Protein AF-A0A2R6B008-F1 (afdb_monomer_lite)

pLDDT: mean 87.25, std 12.23, range [51.91, 96.81]

Structure (mmCIF, N/CA/C/O backbone):
data_AF-A0A2R6B008-F1
#
_entry.id   AF-A0A2R6B008-F1
#
loop_
_atom_site.group_PDB
_atom_site.id
_atom_site.type_symbol
_atom_site.label_atom_id
_atom_site.label_alt_id
_atom_site.label_comp_id
_atom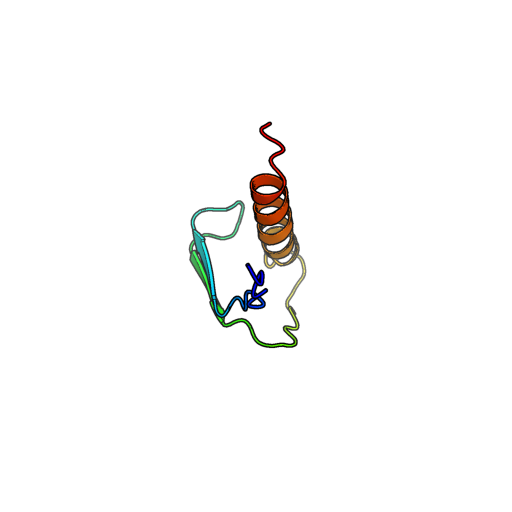_site.label_asym_id
_atom_site.label_entity_id
_atom_site.label_seq_id
_atom_site.pdbx_PDB_ins_code
_atom_site.Cartn_x
_atom_site.Cartn_y
_atom_site.Cartn_z
_atom_site.occupancy
_atom_site.B_iso_or_equiv
_atom_site.auth_seq_id
_atom_site.auth_comp_id
_atom_site.auth_asym_id
_atom_site.auth_atom_id
_atom_site.pdbx_PDB_model_num
ATOM 1 N N . MET A 1 1 ? -28.074 -16.954 19.796 1.00 51.91 1 MET A N 1
ATOM 2 C CA . MET A 1 1 ? -27.718 -15.722 19.066 1.00 51.91 1 MET A CA 1
ATOM 3 C C . MET A 1 1 ? -26.469 -16.061 18.273 1.00 51.91 1 MET A C 1
ATOM 5 O O . MET A 1 1 ? -25.407 -16.169 18.867 1.00 51.91 1 MET A O 1
ATOM 9 N N . GLU A 1 2 ? -26.613 -16.411 16.996 1.00 62.19 2 GLU A N 1
ATOM 10 C CA . GLU A 1 2 ? -25.465 -16.751 16.146 1.00 62.19 2 GLU A CA 1
ATOM 11 C C . GLU A 1 2 ? -24.835 -15.466 15.614 1.00 62.19 2 GLU A C 1
ATOM 13 O O . GLU A 1 2 ? -25.523 -14.606 15.065 1.00 62.19 2 GLU A O 1
ATOM 18 N N . ILE A 1 3 ? -23.526 -15.320 15.803 1.00 65.69 3 ILE A N 1
ATOM 19 C CA . ILE A 1 3 ? -22.758 -14.238 15.194 1.00 65.69 3 ILE A CA 1
ATOM 20 C C . ILE A 1 3 ? -22.400 -14.702 13.784 1.00 65.69 3 ILE A C 1
ATOM 22 O O . ILE A 1 3 ? -21.564 -15.585 13.609 1.00 65.69 3 ILE A O 1
ATOM 26 N N . ILE A 1 4 ? -23.040 -14.111 12.779 1.00 71.81 4 ILE A N 1
ATOM 27 C CA . ILE A 1 4 ? -22.681 -14.327 11.377 1.00 71.81 4 ILE A CA 1
ATOM 28 C C . ILE A 1 4 ? -21.507 -13.402 11.061 1.00 71.81 4 ILE A C 1
ATOM 30 O O . ILE A 1 4 ? -21.653 -12.179 11.041 1.00 71.81 4 ILE A O 1
ATOM 34 N N . PHE A 1 5 ? -20.335 -13.983 10.818 1.00 71.56 5 PHE A N 1
ATOM 35 C CA . PHE A 1 5 ? -19.184 -13.241 10.322 1.00 71.56 5 PHE A CA 1
ATOM 36 C C . PHE A 1 5 ? -19.287 -13.141 8.799 1.00 71.56 5 PHE A C 1
ATOM 38 O O . PHE A 1 5 ? -19.053 -14.118 8.088 1.00 71.56 5 PHE A O 1
ATOM 45 N N . VAL A 1 6 ? -19.661 -11.967 8.291 1.00 70.94 6 VAL A N 1
ATOM 46 C CA . VAL A 1 6 ? -19.596 -11.691 6.853 1.00 70.94 6 VAL A CA 1
ATOM 47 C C . VAL A 1 6 ? -18.190 -11.169 6.553 1.00 70.94 6 VAL A C 1
ATOM 49 O O . VAL A 1 6 ? -17.813 -10.128 7.098 1.00 70.94 6 VAL A O 1
ATOM 52 N N . PRO A 1 7 ? -17.384 -11.862 5.733 1.00 70.56 7 PRO A N 1
ATOM 53 C CA . PRO A 1 7 ? -16.066 -11.366 5.367 1.00 70.56 7 PRO A CA 1
ATOM 54 C C . PRO A 1 7 ? -16.207 -10.043 4.607 1.00 70.56 7 PRO A C 1
ATOM 56 O O . PRO A 1 7 ? -16.943 -9.949 3.624 1.00 70.56 7 PRO A O 1
ATOM 59 N N . ILE A 1 8 ? -15.511 -9.013 5.084 1.00 70.94 8 ILE A N 1
ATOM 60 C CA . ILE A 1 8 ? -15.471 -7.703 4.433 1.00 70.94 8 ILE A CA 1
ATOM 61 C C . ILE A 1 8 ? -14.557 -7.818 3.213 1.00 70.94 8 ILE A C 1
ATOM 63 O O . ILE A 1 8 ? -13.371 -8.113 3.349 1.00 70.94 8 ILE A O 1
ATOM 67 N N . ASP A 1 9 ? -15.118 -7.575 2.030 1.00 81.81 9 ASP A N 1
ATOM 68 C CA . ASP A 1 9 ? -14.386 -7.537 0.767 1.00 81.81 9 ASP A CA 1
ATOM 69 C C . ASP A 1 9 ? -14.298 -6.093 0.258 1.00 81.81 9 ASP A C 1
ATOM 71 O O . ASP A 1 9 ? -15.311 -5.446 -0.026 1.00 81.81 9 ASP A O 1
ATOM 75 N N . TYR A 1 10 ? -13.079 -5.565 0.160 1.00 85.00 10 TYR A N 1
ATOM 76 C CA . TYR A 1 10 ? -12.842 -4.211 -0.329 1.00 85.00 10 TYR A CA 1
ATOM 77 C C . TYR A 1 10 ? -12.744 -4.234 -1.851 1.00 85.00 10 TYR A C 1
ATOM 79 O O . TYR A 1 10 ? -11.800 -4.784 -2.402 1.00 85.00 10 TYR A O 1
ATOM 87 N N . 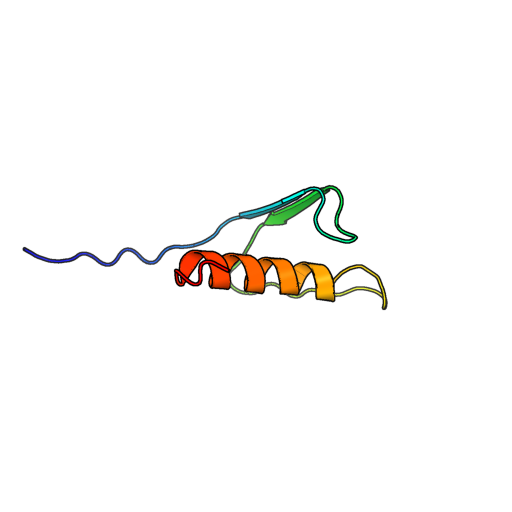LYS A 1 11 ? -13.690 -3.588 -2.540 1.00 92.12 11 LYS A N 1
ATOM 88 C CA . LYS A 1 11 ? -13.723 -3.540 -4.016 1.00 92.12 11 LYS A CA 1
ATOM 89 C C . LYS A 1 11 ? -12.948 -2.381 -4.631 1.00 92.12 11 LYS A C 1
ATOM 91 O O . LYS A 1 11 ? -12.629 -2.406 -5.818 1.00 92.12 11 LYS A O 1
ATOM 96 N N . ARG A 1 12 ? -12.708 -1.318 -3.865 1.00 94.00 12 ARG A N 1
ATOM 97 C CA . ARG A 1 12 ? -12.125 -0.081 -4.385 1.00 94.00 12 ARG A CA 1
ATOM 98 C C . ARG A 1 12 ? -11.437 0.708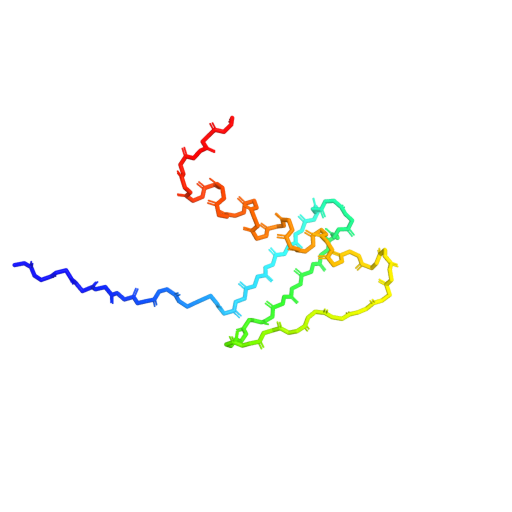 -3.286 1.00 94.00 12 ARG A C 1
ATOM 100 O O . ARG A 1 12 ? -11.957 0.803 -2.178 1.00 94.00 12 ARG A O 1
ATOM 107 N N . VAL A 1 13 ? -10.321 1.339 -3.633 1.00 94.00 13 VAL A N 1
ATOM 108 C CA . VAL A 1 13 ? -9.669 2.364 -2.815 1.00 94.00 13 VAL A CA 1
ATOM 109 C C . VAL A 1 13 ? -9.585 3.667 -3.606 1.00 94.00 13 VAL A C 1
ATOM 111 O O . VAL A 1 13 ? -9.258 3.666 -4.794 1.00 94.00 13 VAL A O 1
ATOM 114 N N . ARG A 1 14 ? -9.902 4.785 -2.946 1.00 96.12 14 ARG A N 1
ATOM 115 C CA . ARG A 1 14 ? -9.757 6.130 -3.504 1.00 96.12 14 ARG A CA 1
ATOM 116 C C . ARG A 1 14 ? -8.914 6.982 -2.570 1.00 96.12 14 ARG A C 1
ATOM 118 O O . ARG A 1 14 ? -9.212 7.084 -1.385 1.00 96.12 14 ARG A O 1
ATOM 125 N N . ILE A 1 15 ? -7.878 7.595 -3.123 1.00 96.56 15 ILE A N 1
ATOM 126 C CA . ILE A 1 15 ? -6.849 8.331 -2.396 1.00 96.56 15 ILE A CA 1
ATOM 127 C C . ILE A 1 15 ? -6.813 9.739 -2.969 1.00 96.56 15 ILE A C 1
ATOM 129 O O . ILE A 1 15 ? -6.720 9.903 -4.186 1.00 96.56 15 ILE A O 1
ATOM 133 N N . LYS A 1 16 ? -6.900 10.749 -2.103 1.00 96.81 16 LYS A N 1
ATOM 134 C CA . LYS A 1 16 ? -6.794 12.156 -2.491 1.00 96.81 16 LYS A CA 1
ATOM 135 C C . LYS A 1 16 ? -5.830 12.881 -1.568 1.00 96.81 16 LYS A C 1
ATOM 137 O O . LYS A 1 16 ? -5.936 12.716 -0.356 1.00 96.81 16 LYS A O 1
ATOM 142 N N . ASN A 1 17 ? -4.955 13.701 -2.144 1.00 96.50 17 ASN A N 1
ATOM 143 C CA . ASN A 1 17 ? -4.028 14.577 -1.424 1.00 96.50 17 ASN A CA 1
ATOM 144 C C . ASN A 1 17 ? -3.216 13.851 -0.330 1.00 96.50 17 ASN A C 1
ATOM 146 O O . ASN A 1 17 ? -3.081 14.349 0.787 1.00 96.50 17 ASN A O 1
ATOM 150 N N . PHE A 1 18 ? -2.685 12.663 -0.639 1.00 95.94 18 PHE A N 1
ATOM 151 C CA . PHE A 1 18 ? -1.870 11.877 0.289 1.00 95.94 18 PHE A CA 1
ATOM 152 C C . PHE A 1 18 ? -0.424 11.805 -0.198 1.00 95.94 18 PHE A C 1
ATOM 154 O O . PHE A 1 18 ? -0.116 11.085 -1.150 1.00 95.94 18 PHE A O 1
ATOM 161 N N . LYS A 1 19 ? 0.486 12.521 0.473 1.00 94.25 19 LYS A N 1
ATOM 162 C CA . LYS A 1 19 ? 1.893 12.647 0.055 1.00 94.25 19 LYS A CA 1
ATOM 163 C C . LYS A 1 19 ? 1.974 13.017 -1.436 1.00 94.25 19 LYS A C 1
ATOM 165 O O . LYS A 1 19 ? 1.399 14.021 -1.835 1.00 94.25 19 LYS A O 1
ATOM 170 N N . SER A 1 20 ? 2.645 12.211 -2.261 1.00 94.06 20 SER A N 1
ATOM 171 C CA . SER A 1 20 ? 2.753 12.447 -3.709 1.00 94.06 20 SER A CA 1
ATOM 172 C C . SER A 1 20 ? 1.558 11.933 -4.530 1.00 94.06 20 SER A C 1
ATOM 174 O O . SER A 1 20 ? 1.636 11.923 -5.754 1.00 94.06 20 SER A O 1
ATOM 176 N N . LEU A 1 21 ? 0.503 11.407 -3.896 1.00 94.56 21 LEU A N 1
ATOM 177 C CA . LEU A 1 21 ? -0.696 10.899 -4.567 1.00 94.56 21 LEU A CA 1
ATOM 178 C C . LEU A 1 21 ? -1.790 11.974 -4.544 1.00 94.56 21 LEU A C 1
ATOM 180 O O . LEU A 1 21 ? -2.424 12.206 -3.513 1.00 94.56 21 LEU A O 1
ATOM 184 N N . GLU A 1 22 ? -2.029 12.615 -5.687 1.00 94.19 22 GLU A N 1
ATOM 185 C CA . GLU A 1 22 ? -3.019 13.694 -5.808 1.00 94.19 22 GLU A CA 1
ATOM 186 C C . GLU A 1 22 ? -4.459 13.166 -5.891 1.00 94.19 22 GLU A C 1
ATOM 188 O O . GLU A 1 22 ? -5.307 13.543 -5.084 1.00 94.19 22 GLU A O 1
ATOM 193 N N . ASN A 1 23 ? -4.747 12.262 -6.835 1.00 96.38 23 ASN A N 1
ATOM 194 C CA . ASN A 1 23 ? -6.062 11.637 -7.006 1.00 96.38 23 ASN A CA 1
ATOM 195 C C . ASN A 1 23 ? -5.906 10.267 -7.680 1.00 96.38 23 ASN A C 1
ATOM 197 O O . ASN A 1 23 ? -5.763 10.175 -8.897 1.00 96.38 23 ASN A O 1
ATOM 201 N N . VAL A 1 24 ? -5.927 9.205 -6.877 1.00 95.25 24 VAL A N 1
ATOM 202 C CA . VAL A 1 24 ? -5.754 7.818 -7.327 1.00 95.25 24 VAL A CA 1
ATOM 203 C C . VAL A 1 24 ? -7.003 7.013 -6.993 1.00 95.25 24 VAL A C 1
ATOM 205 O O . VAL A 1 24 ? -7.520 7.082 -5.878 1.00 95.25 24 VAL A O 1
ATOM 208 N N . GLU A 1 25 ? -7.483 6.231 -7.955 1.00 96.00 25 GLU A N 1
ATOM 209 C CA . GLU A 1 25 ? -8.607 5.313 -7.788 1.00 96.00 25 GLU A CA 1
ATOM 210 C C . GLU A 1 25 ? -8.210 3.941 -8.334 1.00 96.00 25 GLU A C 1
ATOM 212 O O . GLU A 1 25 ? -7.786 3.827 -9.482 1.00 96.00 25 GLU A O 1
ATOM 217 N N . ILE A 1 26 ? -8.298 2.912 -7.490 1.00 94.56 26 ILE A N 1
ATOM 218 C CA . ILE A 1 26 ? -7.865 1.550 -7.820 1.00 94.56 26 ILE A CA 1
ATOM 219 C C . ILE A 1 26 ? -9.005 0.589 -7.488 1.00 94.56 26 ILE A C 1
ATOM 221 O O . ILE A 1 26 ? -9.501 0.570 -6.358 1.00 94.56 26 ILE A O 1
ATOM 225 N N . GLY A 1 27 ? -9.416 -0.203 -8.479 1.00 95.00 27 GLY A N 1
ATOM 226 C CA . GLY A 1 27 ? -10.244 -1.388 -8.260 1.00 95.00 27 GLY A CA 1
ATOM 227 C C . GLY A 1 27 ? -9.396 -2.493 -7.638 1.00 95.00 27 GLY A C 1
ATOM 228 O O . GLY A 1 27 ? -8.277 -2.726 -8.087 1.00 95.00 27 GLY A O 1
ATOM 229 N N . LEU A 1 28 ? -9.907 -3.123 -6.585 1.00 93.25 28 LEU A N 1
ATOM 230 C CA . LEU A 1 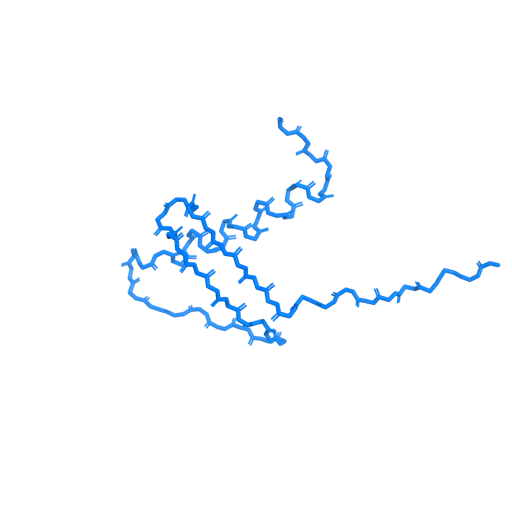28 ? -9.205 -4.175 -5.862 1.00 93.25 28 LEU A CA 1
ATOM 231 C C . LEU A 1 28 ? -9.779 -5.535 -6.250 1.00 93.25 28 LEU A C 1
ATOM 233 O O . LEU A 1 28 ? -10.976 -5.780 -6.109 1.00 93.25 28 LEU A O 1
ATOM 237 N N . GLU A 1 29 ? -8.891 -6.414 -6.696 1.00 91.25 29 GLU A N 1
ATOM 238 C CA . GLU A 1 29 ? -9.168 -7.828 -6.931 1.00 91.25 29 GLU A CA 1
ATOM 239 C C . GLU A 1 29 ? -8.504 -8.695 -5.852 1.00 91.25 29 GLU A C 1
ATOM 241 O O . GLU A 1 29 ? -7.806 -8.197 -4.965 1.00 91.25 29 GLU A O 1
ATOM 246 N N . LYS A 1 30 ? -8.674 -10.019 -5.935 1.00 88.81 30 LYS A N 1
ATOM 247 C CA . LYS A 1 30 ? -8.046 -10.971 -4.995 1.00 88.81 30 LYS A CA 1
ATOM 248 C C . LYS A 1 30 ? -6.514 -10.883 -4.967 1.00 88.81 30 LYS A C 1
ATOM 250 O O . LYS A 1 30 ? -5.907 -11.165 -3.939 1.00 88.81 30 LYS A O 1
ATOM 255 N N . LEU A 1 31 ? -5.895 -10.513 -6.090 1.00 90.62 31 LEU A N 1
ATOM 256 C CA . LEU A 1 31 ? -4.458 -10.285 -6.221 1.00 90.62 31 LEU A CA 1
ATOM 257 C C . LEU A 1 31 ? -4.237 -9.004 -7.023 1.00 90.62 31 LEU A C 1
ATOM 259 O O . LEU A 1 31 ? -4.672 -8.907 -8.166 1.00 90.62 31 LEU A O 1
ATOM 263 N N . ASN A 1 32 ? -3.525 -8.049 -6.432 1.00 91.25 32 ASN A N 1
ATOM 264 C CA . ASN A 1 32 ? -3.165 -6.792 -7.079 1.00 91.25 32 ASN A CA 1
ATOM 265 C C . ASN A 1 32 ? -1.640 -6.697 -7.123 1.00 91.25 32 ASN A C 1
ATOM 267 O O . ASN A 1 32 ? -0.981 -6.845 -6.094 1.00 91.25 32 ASN A O 1
ATOM 271 N N . VAL A 1 33 ? -1.078 -6.451 -8.306 1.00 94.19 33 VAL A N 1
ATOM 272 C CA . VAL A 1 33 ? 0.368 -6.294 -8.500 1.00 94.19 33 VAL A CA 1
ATOM 273 C C . VAL A 1 33 ? 0.650 -4.840 -8.856 1.00 94.19 33 VAL A C 1
ATOM 275 O O . VAL A 1 33 ? 0.113 -4.318 -9.830 1.00 94.19 33 VAL A O 1
ATOM 278 N N . ILE A 1 34 ? 1.492 -4.180 -8.062 1.00 93.38 34 ILE A N 1
ATOM 279 C CA . ILE A 1 34 ? 1.836 -2.767 -8.244 1.00 93.38 34 ILE A CA 1
ATOM 280 C C . ILE A 1 34 ? 3.229 -2.679 -8.873 1.00 93.38 34 ILE A C 1
ATOM 282 O O . ILE A 1 34 ? 4.225 -3.038 -8.247 1.00 93.38 34 ILE A O 1
ATOM 286 N N . VAL A 1 35 ? 3.305 -2.159 -10.098 1.00 94.81 35 VAL A N 1
ATOM 287 C CA . VAL A 1 35 ? 4.553 -1.984 -10.860 1.00 94.81 35 VAL A CA 1
ATOM 288 C C . VAL A 1 35 ? 4.743 -0.534 -11.297 1.00 94.81 35 VAL A C 1
ATOM 290 O O . VAL A 1 35 ? 3.791 0.236 -11.379 1.00 94.81 35 VAL A O 1
ATOM 293 N N . GLY A 1 36 ? 5.991 -0.148 -11.556 1.00 93.50 36 GLY A N 1
ATOM 294 C CA . GLY A 1 36 ? 6.331 1.171 -12.091 1.00 93.50 36 GLY A CA 1
ATOM 295 C C . GLY A 1 36 ? 7.757 1.609 -11.744 1.00 93.50 36 GLY A C 1
ATOM 296 O O . GLY A 1 36 ? 8.399 0.970 -10.905 1.00 93.50 36 GLY A O 1
ATOM 297 N N . PRO A 1 37 ? 8.250 2.715 -12.324 1.00 95.06 37 PRO A N 1
ATOM 298 C CA . PRO A 1 37 ? 9.595 3.242 -12.071 1.00 95.06 37 PRO A CA 1
ATOM 299 C C . PRO A 1 37 ? 9.837 3.647 -10.610 1.00 95.06 37 PRO A C 1
ATOM 301 O O . PRO A 1 37 ? 8.898 3.905 -9.85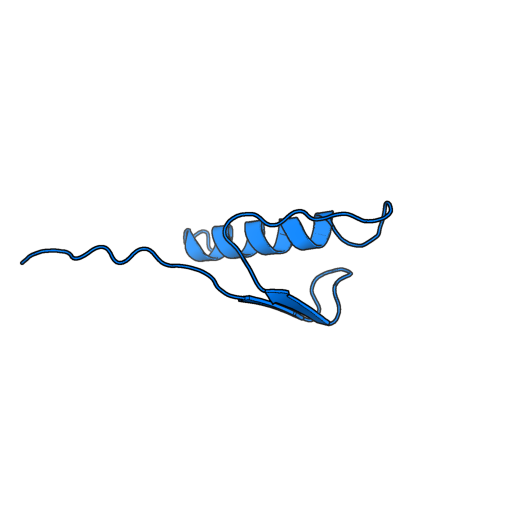4 1.00 95.06 37 PRO A O 1
ATOM 304 N N . ASN A 1 38 ? 11.096 3.741 -10.184 1.00 94.25 38 ASN A N 1
ATOM 305 C CA . ASN A 1 38 ? 11.424 4.303 -8.869 1.00 94.25 38 ASN A CA 1
ATOM 306 C C . ASN A 1 38 ? 10.888 5.738 -8.743 1.00 94.25 38 ASN A C 1
ATOM 308 O O . ASN A 1 38 ? 10.881 6.491 -9.710 1.00 94.25 38 ASN A O 1
ATOM 312 N N . GLY A 1 39 ? 10.385 6.095 -7.559 1.00 92.44 39 GLY A N 1
ATOM 313 C CA . GLY A 1 39 ? 9.760 7.402 -7.322 1.00 92.44 39 GLY A CA 1
ATOM 314 C C . GLY A 1 39 ? 8.313 7.545 -7.816 1.00 92.44 39 GLY A C 1
ATOM 315 O O . GLY A 1 39 ? 7.681 8.547 -7.512 1.00 92.44 39 GLY A O 1
ATOM 316 N N . SER A 1 40 ? 7.724 6.539 -8.477 1.00 93.00 40 SER A N 1
ATOM 317 C CA . SER A 1 40 ? 6.348 6.609 -9.009 1.00 93.00 40 SER A CA 1
ATOM 318 C C . SER A 1 40 ? 5.222 6.572 -7.955 1.00 93.00 40 SER A C 1
ATOM 320 O O . SER A 1 40 ? 4.074 6.307 -8.296 1.00 93.00 40 SER A O 1
ATOM 322 N N . GLY A 1 41 ? 5.529 6.737 -6.663 1.00 93.31 41 GLY A N 1
ATOM 323 C CA . GLY A 1 41 ? 4.528 6.741 -5.587 1.00 93.31 41 GLY A CA 1
ATOM 324 C C . GLY A 1 41 ? 4.079 5.367 -5.066 1.00 93.31 41 GLY A C 1
ATOM 325 O O . GLY A 1 41 ? 3.169 5.312 -4.245 1.00 93.31 41 GLY A O 1
ATOM 326 N N . LYS A 1 42 ? 4.719 4.256 -5.467 1.00 95.94 42 LYS A N 1
ATOM 327 C CA . LYS A 1 42 ? 4.358 2.901 -4.983 1.00 95.94 42 LYS A CA 1
ATOM 328 C C . LYS A 1 42 ? 4.456 2.768 -3.462 1.00 95.94 42 LYS A C 1
ATOM 330 O O . LYS A 1 42 ? 3.537 2.253 -2.840 1.00 95.94 42 LYS A O 1
ATOM 335 N N . THR A 1 43 ? 5.533 3.267 -2.854 1.00 96.62 43 THR A N 1
ATOM 336 C CA . THR A 1 43 ? 5.685 3.265 -1.389 1.00 96.62 43 THR A CA 1
ATOM 337 C C . THR A 1 43 ? 4.580 4.077 -0.715 1.00 96.62 43 THR A C 1
ATOM 339 O O . THR A 1 43 ? 3.966 3.587 0.226 1.00 96.62 43 THR A O 1
ATOM 342 N N . ASN A 1 44 ? 4.250 5.258 -1.252 1.00 96.31 44 ASN A N 1
ATOM 343 C CA . ASN A 1 44 ? 3.154 6.085 -0.738 1.00 96.31 44 ASN A CA 1
ATOM 344 C C . ASN A 1 44 ? 1.806 5.350 -0.820 1.00 96.31 44 ASN A C 1
ATOM 346 O O . ASN A 1 44 ? 1.000 5.453 0.098 1.00 96.31 44 ASN A O 1
ATOM 350 N N . LEU A 1 45 ? 1.575 4.565 -1.880 1.00 95.25 45 LEU A N 1
ATOM 351 C CA . LEU A 1 45 ? 0.379 3.732 -2.009 1.00 95.25 45 LEU A CA 1
ATOM 352 C C . LEU A 1 45 ? 0.309 2.655 -0.913 1.00 95.25 45 LEU A C 1
ATOM 354 O O . LEU A 1 45 ? -0.749 2.469 -0.320 1.00 95.25 45 LEU A O 1
ATOM 358 N N . PHE A 1 46 ? 1.419 1.986 -0.585 1.00 94.81 46 PHE A N 1
ATOM 359 C CA . PHE A 1 46 ? 1.455 1.027 0.530 1.00 94.81 46 PHE A CA 1
ATOM 360 C C . PHE A 1 46 ? 1.236 1.690 1.897 1.00 94.81 46 PHE A C 1
ATOM 362 O O . PHE A 1 46 ? 0.530 1.144 2.744 1.00 94.81 46 PHE A O 1
ATOM 369 N N . GLU A 1 47 ? 1.790 2.881 2.117 1.00 95.69 47 GLU A N 1
ATOM 370 C CA . GLU A 1 47 ? 1.601 3.625 3.366 1.00 95.69 47 GLU A CA 1
ATOM 371 C C . GLU A 1 47 ? 0.146 4.032 3.612 1.00 95.69 47 GLU A C 1
ATOM 373 O O . GLU A 1 47 ? -0.269 4.068 4.769 1.00 95.69 47 GLU A O 1
ATOM 378 N N . VAL A 1 48 ? -0.643 4.286 2.560 1.00 94.94 48 VAL A N 1
ATOM 379 C CA . VAL A 1 48 ? -2.092 4.513 2.699 1.00 94.94 48 VAL A CA 1
ATOM 380 C C . VAL A 1 48 ? -2.766 3.315 3.362 1.00 94.94 48 VAL A C 1
ATOM 382 O O . VAL A 1 48 ? -3.536 3.496 4.303 1.00 94.94 48 VAL A O 1
ATOM 385 N N . PHE A 1 49 ? -2.459 2.090 2.927 1.00 91.88 49 PHE A N 1
ATOM 386 C CA . PHE A 1 49 ? -3.048 0.890 3.526 1.00 91.88 49 PHE A CA 1
ATOM 387 C C . PHE A 1 49 ? -2.611 0.713 4.984 1.00 91.88 49 PHE A C 1
ATOM 389 O O . PHE A 1 49 ? -3.451 0.454 5.846 1.00 91.88 49 PHE A O 1
ATOM 396 N N . SER A 1 50 ? -1.327 0.928 5.284 1.00 92.81 50 SER A N 1
ATOM 397 C CA . SER A 1 50 ? -0.816 0.906 6.662 1.00 92.81 50 SER A CA 1
ATOM 398 C C . SER A 1 50 ? -1.506 1.945 7.549 1.00 92.81 50 SER A C 1
ATOM 400 O O . SER A 1 50 ? -1.861 1.649 8.691 1.00 92.81 50 SER A O 1
ATOM 402 N N . PHE A 1 51 ? -1.735 3.149 7.021 1.00 92.75 51 PHE A N 1
ATOM 403 C CA . PHE A 1 51 ? -2.476 4.201 7.706 1.00 92.75 51 PHE A CA 1
ATOM 404 C C . PHE A 1 51 ? -3.929 3.785 7.971 1.00 92.75 51 PHE A C 1
ATOM 406 O O . PHE A 1 51 ? -4.391 3.888 9.102 1.00 92.75 51 PHE A O 1
ATOM 413 N N . CYS A 1 52 ? -4.644 3.241 6.983 1.00 89.44 52 CYS A N 1
ATOM 414 C CA . CYS A 1 52 ? -6.015 2.764 7.181 1.00 89.44 52 CYS A CA 1
ATOM 415 C C . CYS A 1 52 ? -6.105 1.696 8.282 1.00 89.44 52 CYS A C 1
ATOM 417 O O . CYS A 1 52 ? -6.981 1.771 9.144 1.00 89.44 52 CYS A O 1
ATOM 419 N N . VAL A 1 53 ? -5.179 0.732 8.296 1.00 88.44 53 VAL A N 1
ATOM 420 C CA . VAL A 1 53 ? -5.128 -0.310 9.334 1.00 88.44 53 VAL A CA 1
ATOM 421 C C . VAL A 1 53 ? -4.856 0.294 10.711 1.00 88.44 53 VAL A C 1
ATOM 423 O O . VAL A 1 53 ? -5.510 -0.091 11.683 1.00 88.44 53 VAL A O 1
ATOM 426 N N . SER A 1 54 ? -3.941 1.266 10.812 1.00 90.12 54 SER A N 1
ATOM 427 C CA . SER A 1 54 ? -3.646 1.915 12.094 1.00 90.12 54 SER A CA 1
ATOM 428 C C . SER A 1 54 ? -4.879 2.615 12.673 1.00 90.12 54 SER A C 1
ATOM 430 O O . SER A 1 54 ? -5.170 2.430 13.857 1.00 90.12 54 SER A O 1
ATOM 432 N N . GLN A 1 55 ? -5.666 3.300 11.835 1.00 87.50 55 GLN A N 1
ATOM 433 C CA . GLN A 1 55 ? -6.916 3.944 12.252 1.00 87.50 55 GLN A CA 1
ATOM 434 C C . GLN A 1 55 ? -7.980 2.935 12.708 1.00 87.50 55 GLN A C 1
ATOM 436 O O . GLN A 1 55 ? -8.659 3.162 13.708 1.00 87.50 55 GLN A O 1
ATOM 441 N N . LEU A 1 56 ? -8.110 1.800 12.013 1.00 82.69 56 LEU A N 1
ATOM 442 C CA . LEU A 1 56 ? -9.078 0.755 12.368 1.00 82.69 56 LEU A CA 1
ATOM 443 C C . LEU A 1 56 ? -8.714 0.042 13.675 1.00 82.69 56 LEU A C 1
ATOM 445 O O . LEU A 1 56 ? -9.594 -0.350 14.434 1.00 82.69 56 LEU A O 1
ATOM 449 N N . SER A 1 57 ? -7.418 -0.093 13.963 1.00 81.31 57 SER A N 1
ATOM 450 C CA . SER A 1 57 ? -6.916 -0.759 15.172 1.00 81.31 57 SER A CA 1
ATOM 451 C C . SER A 1 57 ? -7.089 0.047 16.471 1.00 81.31 57 SER A C 1
ATOM 453 O O . SER A 1 57 ? -6.608 -0.371 17.522 1.00 81.31 57 SER A O 1
ATOM 455 N N . GLY A 1 58 ? -7.758 1.206 16.429 1.00 70.12 58 GLY A N 1
ATOM 456 C CA . GLY A 1 58 ? -8.025 2.031 17.611 1.00 70.12 58 GLY A CA 1
ATOM 457 C C . GLY A 1 58 ? -6.788 2.720 18.195 1.00 70.12 58 GLY A C 1
ATOM 458 O O . GLY A 1 58 ? -6.876 3.334 19.259 1.00 70.12 58 GLY A O 1
ATOM 459 N N . ARG A 1 59 ? -5.642 2.673 17.504 1.00 59.75 59 ARG A N 1
ATOM 460 C CA . ARG A 1 59 ? -4.465 3.477 17.844 1.00 59.75 59 ARG A CA 1
ATOM 461 C C . ARG A 1 59 ? -4.713 4.920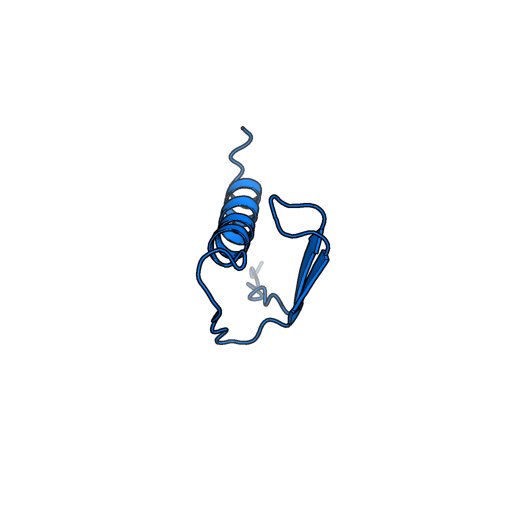 17.409 1.00 59.75 59 ARG A C 1
ATOM 463 O O . ARG A 1 59 ? -4.293 5.342 16.336 1.00 59.75 59 ARG A O 1
ATOM 470 N N . ARG A 1 60 ? -5.433 5.662 18.254 1.00 52.59 60 ARG A N 1
ATOM 471 C CA . ARG A 1 60 ? -5.449 7.127 18.222 1.00 52.59 60 ARG A CA 1
ATOM 472 C C . ARG A 1 60 ? -4.028 7.594 18.542 1.00 52.59 60 ARG A C 1
ATOM 474 O O . ARG A 1 60 ? -3.560 7.364 19.655 1.00 52.59 60 ARG A O 1
ATOM 481 N N . SER A 1 61 ? -3.337 8.143 17.545 1.00 55.41 61 SER A N 1
ATOM 482 C CA . SER A 1 61 ? -2.191 9.018 17.802 1.00 55.41 61 SER A CA 1
ATOM 483 C C . SER A 1 61 ? -2.676 10.387 18.252 1.00 55.41 61 SER A C 1
ATOM 485 O O . SER A 1 61 ? -3.841 10.726 17.941 1.00 55.41 61 SER A O 1
#

Organism: NCBI:txid1978153

Foldseek 3Di:
DDDDDDDDDDQKDWDDPQVPCHTDIDGDDPDDDDDDDPPPCPVSVVVVVVVVVCVVVVPDD

InterPro domains:
  IPR027417 P-loop containing nucleoside triphosphate hydrolase [G3DSA:3.40.50.300] (10-61)
  IPR027417 P-loop containing nucleoside triphosphate hydrolase [SSF52540] (11-59)
  IPR038729 Rad50/SbcC-type AAA domain [PF13476] (12-57)

Secondary structure (DSSP, 8-state):
-----PPP---EEEEEEETTEEEEEEE--SS------TTSSHHHHHHHHHHHHHHHTT---

Radius of gyration: 14.65 Å; chains: 1; bounding box: 39×31×31 Å

Sequence (61 aa):
MEIIFVPIDYKRVRIKNFKSLENVEIGLEKLNVIVGPNGSGKTNLFEVFSFCVSQLSGRRS